Protein AF-A0A258SV28-F1 (afdb_monomer_lite)

Radius of gyration: 24.04 Å; chains: 1; bounding box: 38×60×60 Å

Secondary structure (DSSP, 8-state):
----------------------HHHHHTT--HHHHHHH-S-----SSSS-GGG--TT--HHHHHHHHHHTTSSS--PPP-------EESS--TT--SS-EE-S-HHHHHHHHHHHHHHS-SS---HHHHHHHHHTT------------HHHHHHTT-----

Sequence (161 aa):
MISNSSEKTTIERIKHERSDVNINSAVSLLTPATLEKYDVSGPRYTSYPTADRFVEAFTDETYKQTLAQRHVGGMALPLSIYVHIPFCESLCFYCACNKIITKHHERSAEYLRYLSKEIDPRTVDENRLKHIAKLGFNRLSFGVQDFDPEVQKAVHRVQPA

Structure (mmCIF, N/CA/C/O backbone):
data_AF-A0A258SV28-F1
#
_entry.id   AF-A0A258SV28-F1
#
loop_
_atom_site.group_PDB
_atom_site.id
_atom_site.type_symbol
_atom_site.label_atom_id
_atom_site.label_alt_id
_atom_site.label_comp_id
_atom_site.label_asym_id
_atom_site.label_entity_id
_atom_site.label_seq_id
_atom_site.pdbx_PDB_ins_code
_atom_site.Cartn_x
_atom_site.Cartn_y
_atom_site.Cartn_z
_atom_site.occupancy
_atom_site.B_iso_or_equiv
_atom_site.auth_seq_id
_atom_site.auth_comp_id
_atom_site.auth_asym_id
_atom_site.auth_atom_id
_atom_site.pdbx_PDB_model_num
ATOM 1 N N . MET A 1 1 ? 9.284 39.521 36.912 1.00 30.06 1 MET A N 1
ATOM 2 C CA . MET A 1 1 ? 9.987 38.983 35.734 1.00 30.06 1 MET A CA 1
ATOM 3 C C . MET A 1 1 ? 8.949 38.293 34.853 1.00 30.06 1 MET A C 1
ATOM 5 O O . MET A 1 1 ? 8.370 3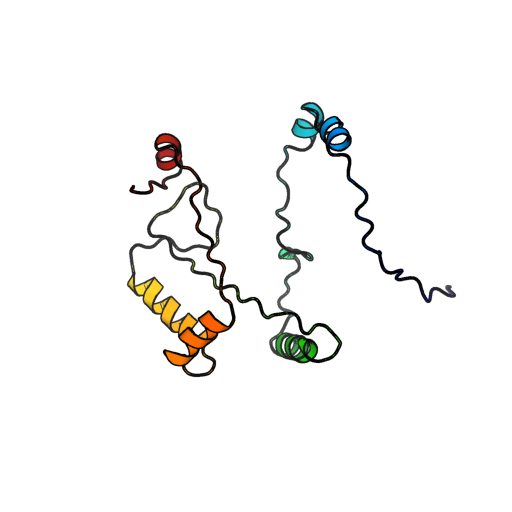7.329 35.326 1.00 30.06 1 MET A O 1
ATOM 9 N N . ILE A 1 2 ? 8.722 38.852 33.648 1.00 27.53 2 ILE A N 1
ATOM 10 C CA . ILE A 1 2 ? 8.141 38.245 32.418 1.00 27.53 2 ILE A CA 1
ATOM 11 C C . ILE A 1 2 ? 6.629 37.865 32.508 1.00 27.53 2 ILE A C 1
ATOM 13 O O . ILE A 1 2 ? 6.296 36.869 33.134 1.00 27.53 2 ILE A O 1
ATOM 17 N N . SER A 1 3 ? 5.668 38.756 32.158 1.00 26.94 3 SER A N 1
ATOM 18 C CA . SER A 1 3 ? 4.904 38.905 30.866 1.00 26.94 3 SER A CA 1
ATOM 19 C C . SER A 1 3 ? 4.202 37.614 30.388 1.00 26.94 3 SER A C 1
ATOM 21 O O . SER A 1 3 ? 4.875 36.596 30.340 1.00 26.94 3 SER A O 1
ATOM 23 N N . ASN A 1 4 ? 2.934 37.479 29.967 1.00 27.94 4 ASN A N 1
ATOM 24 C CA . ASN A 1 4 ? 1.808 38.296 29.461 1.00 27.94 4 ASN A CA 1
ATOM 25 C C . ASN A 1 4 ? 0.511 37.502 29.805 1.00 27.94 4 ASN A C 1
ATOM 27 O O . ASN A 1 4 ? 0.545 36.277 29.806 1.00 27.94 4 ASN A O 1
ATOM 31 N N . SER A 1 5 ? -0.613 38.063 30.263 1.00 30.78 5 SER A N 1
ATOM 32 C CA . SER A 1 5 ? -1.614 38.868 29.538 1.00 30.78 5 SER A CA 1
ATOM 33 C C . SER A 1 5 ? -2.202 38.205 28.277 1.00 30.78 5 SER A C 1
ATOM 35 O O . SER A 1 5 ? -1.623 38.312 27.208 1.00 30.78 5 SER A O 1
ATOM 37 N N . SER A 1 6 ? -3.409 37.640 28.429 1.00 33.78 6 SER A N 1
ATOM 38 C CA . SER A 1 6 ? -4.511 37.660 27.448 1.00 33.78 6 SER A CA 1
ATOM 39 C C . SER A 1 6 ? -4.247 37.142 26.023 1.00 33.78 6 SER A C 1
ATOM 41 O O . SER A 1 6 ? -3.886 37.921 25.153 1.00 33.78 6 SER A O 1
ATOM 43 N N . GLU A 1 7 ? -4.646 35.898 25.738 1.00 31.36 7 GLU A N 1
ATOM 44 C CA . GLU A 1 7 ? -5.180 35.540 24.410 1.00 31.36 7 GLU A CA 1
ATOM 45 C C . GLU A 1 7 ? -6.070 34.288 24.500 1.00 31.36 7 GLU A C 1
ATOM 47 O O . GLU A 1 7 ? -5.725 33.167 24.132 1.00 31.36 7 GLU A O 1
ATOM 52 N N . LYS A 1 8 ? -7.259 34.480 25.082 1.00 33.06 8 LYS A N 1
ATOM 53 C CA . LYS A 1 8 ? -8.399 33.589 24.863 1.00 33.06 8 LYS A CA 1
ATOM 54 C C . LYS A 1 8 ? -9.076 34.009 23.558 1.00 33.06 8 LYS A C 1
ATOM 56 O O . LYS A 1 8 ? -9.399 35.182 23.400 1.00 33.06 8 LYS A O 1
ATOM 61 N N . THR A 1 9 ? -9.474 33.007 22.774 1.00 31.77 9 THR A N 1
ATOM 62 C CA . THR A 1 9 ? -10.511 33.055 21.722 1.00 31.77 9 THR A CA 1
ATOM 63 C C . THR A 1 9 ? -10.087 33.699 20.402 1.00 31.77 9 THR A C 1
ATOM 65 O O . THR A 1 9 ? -10.006 34.913 20.318 1.00 31.77 9 THR A O 1
ATOM 68 N N . THR A 1 10 ? -9.882 32.874 19.366 1.00 28.06 10 THR A N 1
ATOM 69 C CA . THR A 1 10 ? -10.494 32.980 18.018 1.00 28.06 10 THR A CA 1
ATOM 70 C C . THR A 1 10 ? -9.986 31.798 17.177 1.00 28.06 10 THR A C 1
ATOM 72 O O . THR A 1 10 ? -9.076 31.924 16.369 1.00 28.06 10 THR A O 1
ATOM 75 N N . ILE A 1 11 ? -10.556 30.603 17.383 1.00 31.77 11 ILE A N 1
ATOM 76 C CA . ILE A 1 11 ? -10.607 29.602 16.306 1.00 31.77 11 ILE A CA 1
ATOM 77 C C . ILE A 1 11 ? -11.925 29.876 15.588 1.00 31.77 11 ILE A C 1
ATOM 79 O O . ILE A 1 11 ? -12.955 29.250 15.842 1.00 31.77 11 ILE A O 1
ATOM 83 N N . GLU A 1 12 ? -11.912 30.908 14.748 1.00 29.06 12 GLU A N 1
ATOM 84 C CA . GLU A 1 12 ? -12.979 31.138 13.789 1.00 29.06 12 GLU A CA 1
ATOM 85 C C . GLU A 1 12 ? -12.914 30.037 12.733 1.00 29.06 12 GLU A C 1
ATOM 87 O O . GLU A 1 12 ? -12.094 30.021 11.823 1.00 29.06 12 GLU A O 1
ATOM 92 N N . ARG A 1 13 ? -13.780 29.047 12.943 1.00 31.91 13 ARG A N 1
ATOM 93 C CA . ARG A 1 13 ? -14.598 28.364 11.943 1.00 31.91 13 ARG A CA 1
ATOM 94 C C . ARG A 1 13 ? -14.392 28.919 10.522 1.00 31.91 13 ARG A C 1
ATOM 96 O O . ARG A 1 13 ? -15.163 29.770 10.083 1.00 31.91 13 ARG A O 1
ATOM 103 N N . ILE A 1 14 ? -13.405 28.377 9.802 1.00 35.84 14 ILE A N 1
ATOM 104 C CA . ILE A 1 14 ? -13.266 28.527 8.348 1.00 35.84 14 ILE A CA 1
ATOM 105 C C . ILE A 1 14 ? -14.539 27.938 7.742 1.00 35.84 14 ILE A C 1
ATOM 107 O O . ILE A 1 14 ? -14.687 26.728 7.559 1.00 35.84 14 ILE A O 1
ATOM 111 N N . LYS A 1 15 ? -15.528 28.807 7.528 1.00 31.72 15 LYS A N 1
ATOM 112 C CA . LYS A 1 15 ? -16.658 28.515 6.665 1.00 31.72 15 LYS A CA 1
ATOM 113 C C . LYS A 1 15 ? -16.066 28.254 5.292 1.00 31.72 15 LYS A C 1
ATOM 115 O O . LYS A 1 15 ? -15.204 28.982 4.814 1.00 31.72 15 LYS A O 1
ATOM 120 N N . HIS A 1 16 ? -16.520 27.160 4.714 1.00 36.66 16 HIS A N 1
ATOM 121 C CA . HIS A 1 16 ? -16.163 26.675 3.401 1.00 36.66 16 HIS A CA 1
ATOM 122 C C . HIS A 1 16 ? -16.682 27.663 2.339 1.00 36.66 16 HIS A C 1
ATOM 124 O O . HIS A 1 16 ? -17.667 27.395 1.662 1.00 36.66 16 HIS A O 1
ATOM 130 N N . GLU A 1 17 ? -16.043 28.822 2.200 1.00 33.09 17 GLU A N 1
ATOM 131 C CA . GLU A 1 17 ? -16.101 29.596 0.968 1.00 33.09 17 GLU A CA 1
ATOM 132 C C . GLU A 1 17 ? -15.223 28.848 -0.029 1.00 33.09 17 GLU A C 1
ATOM 134 O O . GLU A 1 17 ? -13.995 28.913 -0.004 1.00 33.09 17 GLU A O 1
ATOM 139 N N . ARG A 1 18 ? -15.869 28.043 -0.878 1.00 42.31 18 ARG A N 1
ATOM 140 C CA . ARG A 1 18 ? -15.302 27.668 -2.171 1.00 42.31 18 ARG A CA 1
ATOM 141 C C . ARG A 1 18 ? -15.185 28.961 -2.975 1.00 42.31 18 ARG A C 1
ATOM 143 O O . ARG A 1 18 ? -16.078 29.288 -3.744 1.00 42.31 18 ARG A O 1
ATOM 150 N N . SER A 1 19 ? -14.128 29.726 -2.727 1.00 42.03 19 SER A N 1
ATOM 151 C CA . SER A 1 19 ? -13.679 30.738 -3.663 1.00 42.03 19 SER A CA 1
ATOM 152 C C . SER A 1 19 ? -13.260 29.993 -4.922 1.00 42.03 19 SER A C 1
ATOM 154 O O . SER A 1 19 ? -12.419 29.091 -4.881 1.00 42.03 19 SER A O 1
ATOM 156 N N . ASP A 1 20 ? -13.937 30.306 -6.021 1.00 46.66 20 ASP A N 1
ATOM 157 C CA . ASP A 1 20 ? -13.630 29.800 -7.347 1.00 46.66 20 ASP A CA 1
ATOM 158 C C . ASP A 1 20 ? -12.166 30.119 -7.659 1.00 46.66 20 ASP A C 1
ATOM 160 O O . ASP A 1 20 ? -11.811 31.230 -8.058 1.00 46.66 20 ASP A O 1
ATOM 164 N N . VAL A 1 21 ? -11.281 29.147 -7.424 1.00 53.12 21 VAL A N 1
ATOM 165 C CA . VAL A 1 21 ? -9.899 29.223 -7.882 1.00 53.12 21 VAL A CA 1
ATOM 166 C C . VAL A 1 21 ? -9.987 29.276 -9.398 1.00 53.12 21 VAL A C 1
ATOM 168 O O . VAL A 1 21 ? -10.266 28.274 -10.052 1.00 53.12 21 VAL A O 1
ATOM 171 N N . ASN A 1 22 ? -9.796 30.468 -9.958 1.00 53.47 22 ASN A N 1
ATOM 172 C CA . ASN A 1 22 ? -9.705 30.663 -11.392 1.00 53.47 22 ASN A CA 1
ATOM 173 C C . ASN A 1 22 ? -8.483 29.881 -11.887 1.00 53.47 22 ASN A C 1
ATOM 175 O O . ASN A 1 22 ? -7.348 30.351 -11.787 1.00 53.47 22 ASN A O 1
ATOM 179 N N . ILE A 1 23 ? -8.723 28.668 -12.388 1.00 58.59 23 ILE A N 1
ATOM 180 C CA . ILE A 1 23 ? -7.701 27.727 -12.865 1.00 58.59 23 ILE A CA 1
ATOM 181 C C . ILE A 1 23 ? -6.759 28.418 -13.864 1.00 58.59 23 ILE A C 1
ATOM 183 O O . ILE A 1 23 ? -5.555 28.176 -13.840 1.00 58.59 23 ILE A O 1
ATOM 187 N N . ASN A 1 24 ? -7.264 29.369 -14.655 1.00 58.09 24 ASN A N 1
ATOM 188 C CA . ASN A 1 24 ? -6.471 30.107 -15.640 1.00 58.09 24 ASN A CA 1
ATOM 189 C C . ASN A 1 24 ? -5.398 31.018 -15.009 1.00 58.09 24 ASN A C 1
ATOM 191 O O . ASN A 1 24 ? -4.350 31.233 -15.610 1.00 58.09 24 ASN A O 1
ATOM 195 N N . SER A 1 25 ? -5.621 31.519 -13.788 1.00 60.34 25 SER A N 1
ATOM 196 C CA . SER A 1 25 ? -4.637 32.318 -13.038 1.00 60.34 25 SER A CA 1
ATOM 197 C C . SER A 1 25 ? -3.513 31.446 -12.459 1.00 60.34 25 SER A C 1
ATOM 199 O O . SER A 1 25 ? -2.340 31.805 -12.530 1.00 60.34 25 SER A O 1
ATOM 201 N N . ALA A 1 26 ? -3.846 30.249 -11.962 1.00 58.72 26 ALA A N 1
ATOM 202 C CA . ALA A 1 26 ? -2.859 29.298 -11.440 1.00 58.72 26 ALA A CA 1
ATOM 203 C C . ALA A 1 26 ? -1.966 28.708 -12.548 1.00 58.72 26 ALA A C 1
ATOM 205 O O . ALA A 1 26 ? -0.766 28.526 -12.346 1.00 58.72 26 ALA A O 1
ATOM 206 N N . VAL A 1 27 ? -2.526 28.469 -13.739 1.00 60.16 27 VAL A N 1
ATOM 207 C CA . VAL A 1 27 ? -1.771 27.997 -14.914 1.00 60.16 27 VAL A CA 1
ATOM 208 C C . VAL A 1 27 ? -0.738 29.034 -15.374 1.00 60.16 27 VAL A C 1
ATOM 210 O O . VAL A 1 27 ? 0.351 28.659 -15.798 1.00 60.16 27 VAL A O 1
ATOM 213 N N . SER A 1 28 ? -1.010 30.332 -15.200 1.00 67.94 28 SER A N 1
ATOM 214 C CA . SER A 1 28 ? -0.070 31.413 -15.538 1.00 67.94 28 SER A CA 1
ATOM 215 C C . SER A 1 28 ? 1.227 31.404 -14.710 1.00 67.94 28 SER A C 1
ATOM 217 O O . SER A 1 28 ? 2.206 32.021 -15.127 1.00 67.94 28 SER A O 1
ATOM 219 N N . LEU A 1 29 ? 1.256 30.741 -13.547 1.00 70.75 29 LEU A N 1
ATOM 220 C CA . LEU A 1 29 ? 2.439 30.641 -12.678 1.00 70.75 29 LEU A CA 1
ATOM 221 C C . LEU A 1 29 ? 3.305 29.403 -12.980 1.00 70.75 29 LEU A C 1
ATOM 223 O O . LEU A 1 29 ? 4.469 29.339 -12.568 1.00 70.75 29 LEU A O 1
ATOM 227 N N . LEU A 1 30 ? 2.761 28.432 -13.720 1.00 82.50 30 LEU A N 1
ATOM 228 C CA . LEU A 1 30 ? 3.439 27.202 -14.132 1.00 82.50 30 LEU A CA 1
ATOM 229 C C . LEU A 1 30 ? 4.249 27.446 -15.411 1.00 82.50 30 LEU A C 1
ATOM 231 O O . LEU A 1 30 ? 3.924 26.959 -16.491 1.00 82.50 30 LEU A O 1
ATOM 235 N N . THR A 1 31 ? 5.311 28.239 -15.292 1.00 87.38 31 THR A N 1
ATOM 236 C CA . THR A 1 31 ? 6.265 28.448 -16.390 1.00 87.38 31 THR A CA 1
ATOM 237 C C . THR A 1 31 ? 7.308 27.325 -16.424 1.00 87.38 31 THR A C 1
ATOM 239 O O . THR A 1 31 ? 7.582 26.733 -15.376 1.00 87.38 31 THR A O 1
ATOM 242 N N . PRO A 1 32 ? 7.957 27.052 -17.574 1.00 89.62 32 PRO A N 1
ATOM 243 C CA . PRO A 1 32 ? 9.085 26.119 -17.633 1.00 89.62 32 PRO A CA 1
ATOM 244 C C . PRO A 1 32 ? 10.182 26.453 -16.615 1.00 89.62 32 PRO A C 1
ATOM 246 O O . PRO A 1 32 ? 10.683 25.559 -15.947 1.00 89.62 32 PRO A O 1
ATOM 249 N N . ALA A 1 33 ? 10.467 27.743 -16.412 1.00 89.50 33 ALA A N 1
ATOM 250 C CA . ALA A 1 33 ? 11.430 28.204 -15.414 1.00 89.50 33 ALA A CA 1
ATOM 251 C C . ALA A 1 33 ? 10.981 27.900 -13.973 1.00 89.50 33 ALA A C 1
ATOM 253 O O . ALA A 1 33 ? 11.802 27.574 -13.119 1.00 89.50 33 ALA A O 1
ATOM 254 N N . THR A 1 34 ? 9.677 27.983 -13.684 1.00 89.38 34 THR A N 1
ATOM 255 C CA . THR A 1 34 ? 9.122 27.565 -12.388 1.00 89.38 34 THR A CA 1
ATOM 256 C C . THR A 1 34 ? 9.281 26.057 -12.196 1.00 89.38 34 THR A C 1
ATOM 258 O O . THR A 1 34 ? 9.687 25.629 -11.121 1.00 89.38 34 THR A O 1
ATOM 261 N N . LEU A 1 35 ? 8.975 25.256 -13.222 1.00 89.94 35 LEU A N 1
ATOM 262 C CA . LEU A 1 35 ? 9.116 23.801 -13.159 1.00 89.94 35 LEU A CA 1
ATOM 263 C C . LEU A 1 35 ? 10.578 23.406 -12.947 1.00 89.94 35 LEU A C 1
ATOM 265 O O . LEU A 1 35 ? 10.856 22.678 -12.008 1.00 89.94 35 LEU A O 1
ATOM 269 N N . GLU A 1 36 ? 11.506 23.967 -13.720 1.00 92.19 36 GLU A N 1
ATOM 270 C CA . GLU A 1 36 ? 12.946 23.719 -13.578 1.00 92.19 36 GLU A CA 1
ATOM 271 C C . GLU A 1 36 ? 13.466 24.115 -12.188 1.00 92.19 36 GLU A C 1
ATOM 273 O O . GLU A 1 36 ? 14.221 23.375 -11.563 1.00 92.19 36 GLU A O 1
ATOM 278 N N . LYS A 1 37 ? 13.000 25.246 -11.644 1.00 90.12 37 LYS A N 1
ATOM 279 C CA . LYS A 1 37 ? 13.369 25.696 -10.294 1.00 90.12 37 LYS A CA 1
ATOM 280 C C . LYS A 1 37 ? 12.952 24.711 -9.194 1.00 90.12 37 LYS A C 1
ATOM 282 O O . LYS A 1 37 ? 13.624 24.644 -8.164 1.00 90.12 37 LYS A O 1
ATOM 287 N N . TYR A 1 38 ? 11.831 24.010 -9.368 1.00 89.12 38 TYR A N 1
ATOM 288 C CA . TYR A 1 38 ? 11.258 23.112 -8.359 1.00 89.12 38 TYR A CA 1
ATOM 289 C C . TYR A 1 38 ? 11.333 21.627 -8.739 1.00 89.12 38 TYR A C 1
ATOM 291 O O . TYR A 1 38 ? 10.831 20.798 -7.978 1.00 89.12 38 TYR A O 1
ATOM 299 N N . ASP A 1 39 ? 11.991 21.278 -9.849 1.00 90.25 39 ASP A N 1
ATOM 300 C CA . ASP A 1 39 ? 12.289 19.900 -10.258 1.00 90.25 39 ASP A CA 1
ATOM 301 C C . ASP A 1 39 ? 13.453 19.336 -9.430 1.00 90.25 39 ASP A C 1
ATOM 303 O O . ASP A 1 39 ? 14.548 19.031 -9.899 1.00 90.25 39 ASP A O 1
ATOM 307 N N . VAL A 1 40 ? 13.221 19.282 -8.123 1.00 88.56 40 VAL A N 1
ATOM 308 C CA . VAL A 1 40 ? 14.150 18.781 -7.119 1.00 88.56 40 VAL A CA 1
ATOM 309 C C . VAL A 1 40 ? 13.473 17.673 -6.327 1.00 88.56 40 VAL A C 1
ATOM 311 O O . VAL A 1 40 ? 12.252 17.647 -6.163 1.00 88.56 40 VAL A O 1
ATOM 314 N N . SER A 1 41 ? 14.270 16.744 -5.800 1.00 85.62 41 SER A N 1
ATOM 315 C CA . SER A 1 41 ? 13.750 15.654 -4.975 1.00 85.62 41 SER A CA 1
ATOM 316 C C . SER A 1 41 ? 13.040 16.212 -3.737 1.00 85.62 41 SER A C 1
ATOM 318 O O . SER A 1 41 ? 13.668 16.794 -2.852 1.00 85.62 41 SER A O 1
ATOM 320 N N . GLY A 1 42 ? 11.717 16.053 -3.694 1.00 81.12 42 GLY A N 1
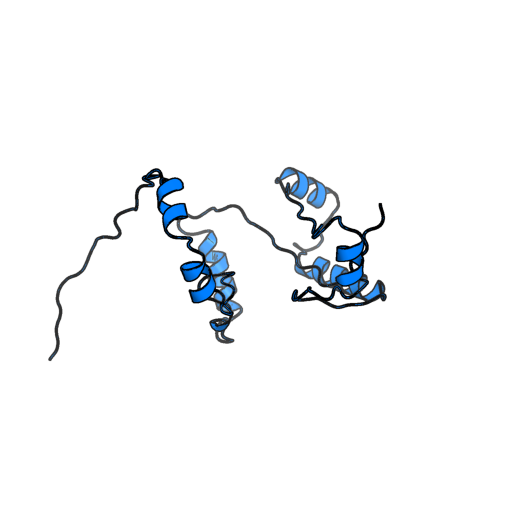ATOM 321 C CA . GLY A 1 42 ? 10.867 16.507 -2.599 1.00 81.12 42 GLY A CA 1
ATOM 322 C C . GLY A 1 42 ? 10.443 15.361 -1.671 1.00 81.12 42 GLY A C 1
ATOM 323 O O . GLY A 1 42 ? 10.287 14.219 -2.117 1.00 81.12 42 GLY A O 1
ATOM 324 N N . PRO A 1 43 ? 10.212 15.636 -0.376 1.00 75.25 43 PRO A N 1
ATOM 325 C CA . PRO A 1 43 ? 9.653 14.648 0.539 1.00 75.25 43 PRO A CA 1
ATOM 326 C C . PRO A 1 43 ? 8.222 14.264 0.135 1.00 75.25 43 PRO A C 1
ATOM 328 O O . PRO A 1 43 ? 7.402 15.102 -0.245 1.00 75.25 43 PRO A O 1
ATOM 331 N N . ARG A 1 44 ? 7.897 12.972 0.249 1.00 76.12 44 ARG A N 1
ATOM 332 C CA . ARG A 1 44 ? 6.537 12.465 0.024 1.00 76.12 44 ARG A CA 1
ATOM 333 C C . ARG A 1 44 ? 5.710 12.640 1.296 1.00 76.12 44 ARG A C 1
ATOM 335 O O . ARG A 1 44 ? 5.819 11.841 2.222 1.00 76.12 44 ARG A O 1
ATOM 342 N N . TYR A 1 45 ? 4.863 13.663 1.326 1.00 81.50 45 TYR A N 1
ATOM 343 C CA . TYR A 1 45 ? 3.917 13.886 2.421 1.00 81.50 45 TYR A CA 1
ATOM 344 C C . TYR A 1 45 ? 2.692 12.975 2.278 1.00 81.50 45 TYR A C 1
ATOM 346 O O . TYR A 1 45 ? 1.727 13.309 1.596 1.00 81.50 45 TYR A O 1
ATOM 354 N N . THR A 1 46 ? 2.741 11.802 2.910 1.00 82.19 46 THR A N 1
ATOM 355 C CA . THR A 1 46 ? 1.621 10.841 2.974 1.00 82.19 46 THR A CA 1
ATOM 356 C C . THR A 1 46 ? 0.762 11.010 4.230 1.00 82.19 46 THR A C 1
ATOM 358 O O . THR A 1 46 ? -0.388 10.577 4.252 1.00 82.19 46 THR A O 1
ATOM 361 N N . SER A 1 47 ? 1.298 11.674 5.255 1.00 84.69 47 SER A N 1
ATOM 362 C CA . SER A 1 47 ? 0.607 12.076 6.480 1.00 84.69 47 SER A CA 1
ATOM 363 C C . SER A 1 47 ? 1.226 13.355 7.047 1.00 84.69 47 SER A C 1
ATOM 365 O O . SER A 1 47 ? 2.361 13.709 6.715 1.00 84.69 47 SER A O 1
ATOM 367 N N . TYR A 1 48 ? 0.489 14.027 7.932 1.00 82.12 48 TYR A N 1
ATOM 368 C CA . TYR A 1 48 ? 1.031 15.084 8.779 1.00 82.12 48 TYR A CA 1
ATOM 369 C C . TYR A 1 48 ? 0.606 14.847 10.238 1.00 82.12 48 TYR A C 1
ATOM 371 O O . TYR A 1 48 ? -0.597 14.764 10.495 1.00 82.12 48 TYR A O 1
ATOM 379 N N . PRO A 1 49 ? 1.547 14.753 11.193 1.00 88.12 49 PRO A N 1
ATOM 380 C CA . PRO A 1 49 ? 3.000 14.739 11.001 1.00 88.12 49 PRO A CA 1
ATOM 381 C C . PRO A 1 49 ? 3.497 13.555 10.150 1.00 88.12 49 PRO A C 1
ATOM 383 O O . PRO A 1 49 ? 2.802 12.552 9.967 1.00 88.12 49 PRO A O 1
ATOM 386 N N . THR A 1 50 ? 4.687 13.708 9.576 1.00 86.44 50 THR A N 1
ATOM 387 C CA . THR A 1 50 ? 5.332 12.705 8.719 1.00 86.44 50 THR A CA 1
ATOM 388 C C . THR A 1 50 ? 5.916 11.547 9.535 1.00 86.44 50 THR A C 1
ATOM 390 O O . THR A 1 50 ? 6.121 11.662 10.743 1.00 86.44 50 THR A O 1
ATOM 393 N N . ALA A 1 51 ? 6.178 10.411 8.881 1.00 85.56 51 ALA A N 1
ATOM 394 C CA . ALA A 1 51 ? 6.614 9.176 9.543 1.00 85.56 51 ALA A CA 1
ATOM 395 C C . ALA A 1 51 ? 7.963 9.285 10.286 1.00 85.56 51 ALA A C 1
ATOM 397 O O . ALA A 1 51 ? 8.193 8.537 11.228 1.00 85.56 51 ALA A O 1
ATOM 398 N N . ASP A 1 52 ? 8.829 10.243 9.935 1.00 84.38 52 ASP A N 1
ATOM 399 C CA . ASP A 1 52 ? 10.055 10.569 10.692 1.00 84.38 52 ASP A CA 1
ATOM 400 C C . ASP A 1 52 ? 9.771 11.074 12.116 1.00 84.38 52 ASP A C 1
ATOM 402 O O . ASP A 1 52 ? 10.683 11.184 12.930 1.00 84.38 52 ASP A O 1
ATOM 406 N N . ARG A 1 53 ? 8.509 11.385 12.430 1.00 88.12 53 ARG A N 1
ATOM 407 C CA . ARG A 1 53 ? 8.054 11.757 13.773 1.00 88.12 53 ARG A CA 1
ATOM 408 C C . ARG A 1 53 ? 7.547 10.571 14.587 1.00 88.12 53 ARG A C 1
ATOM 410 O O . ARG A 1 53 ? 7.123 10.776 15.722 1.00 88.12 53 ARG A O 1
ATOM 417 N N . PHE A 1 54 ? 7.561 9.353 14.043 1.00 88.50 54 PHE A N 1
ATOM 418 C CA . PHE A 1 54 ? 7.181 8.165 14.801 1.00 88.50 54 PHE A CA 1
ATOM 419 C C . PHE A 1 54 ? 8.296 7.822 15.786 1.00 88.50 54 PHE A C 1
ATOM 421 O O . PHE A 1 54 ? 9.460 7.696 15.413 1.00 88.50 54 PHE A O 1
ATOM 428 N N . VAL A 1 55 ? 7.925 7.698 17.056 1.00 89.88 55 VAL A N 1
ATOM 429 C CA . VAL A 1 55 ? 8.845 7.425 18.159 1.00 89.88 55 VAL A CA 1
ATOM 430 C C . VAL A 1 55 ? 8.352 6.221 18.948 1.00 89.88 55 VAL A C 1
ATOM 432 O O . VAL A 1 55 ? 7.147 6.019 19.096 1.00 89.88 55 VAL A O 1
ATOM 435 N N . GLU A 1 56 ? 9.281 5.456 19.515 1.00 88.25 56 GLU A N 1
ATOM 436 C CA . GLU A 1 56 ? 8.974 4.274 20.337 1.00 88.25 56 GLU A CA 1
ATOM 437 C C . GLU A 1 56 ? 8.244 4.616 21.649 1.00 88.25 56 GLU A C 1
ATOM 439 O O . GLU A 1 56 ? 7.716 3.735 22.318 1.00 88.25 56 GLU A O 1
ATOM 444 N N . ALA A 1 57 ? 8.160 5.903 22.005 1.00 88.81 57 ALA A N 1
ATOM 445 C CA . ALA A 1 57 ? 7.396 6.379 23.157 1.00 88.81 57 ALA A CA 1
ATOM 446 C C . ALA A 1 57 ? 5.870 6.210 22.998 1.00 88.81 57 ALA A C 1
ATOM 448 O O . ALA A 1 57 ? 5.134 6.389 23.967 1.00 88.81 57 ALA A O 1
ATOM 449 N N . PHE A 1 58 ? 5.377 5.887 21.797 1.00 90.44 58 PHE A N 1
ATOM 450 C CA . PHE A 1 58 ? 3.972 5.553 21.588 1.00 90.44 58 PHE A CA 1
ATOM 451 C C . PHE A 1 58 ? 3.706 4.092 21.978 1.00 90.44 58 PHE A C 1
ATOM 453 O O . PHE A 1 58 ? 4.096 3.168 21.265 1.00 90.44 58 PHE A O 1
ATOM 460 N N . THR A 1 59 ? 3.039 3.888 23.115 1.00 91.44 59 THR A N 1
ATOM 461 C CA . THR A 1 59 ? 2.840 2.559 23.719 1.00 91.44 59 THR A CA 1
ATOM 462 C C . THR A 1 59 ? 1.452 1.969 23.456 1.00 91.44 59 THR A C 1
ATOM 464 O O . THR A 1 59 ? 0.529 2.658 23.011 1.00 91.44 59 THR A O 1
ATOM 467 N N . ASP A 1 60 ? 1.278 0.689 23.798 1.00 88.69 60 ASP A N 1
ATOM 468 C CA . ASP A 1 60 ? -0.014 -0.008 23.763 1.00 88.69 60 ASP A CA 1
ATOM 469 C C . ASP A 1 60 ? -1.082 0.674 24.643 1.00 88.69 60 ASP A C 1
ATOM 471 O O . ASP A 1 60 ? -2.244 0.797 24.250 1.00 88.69 60 ASP A O 1
ATOM 475 N N . GLU A 1 61 ? -0.704 1.202 25.808 1.00 89.69 61 GLU A N 1
ATOM 476 C CA . GLU A 1 61 ? -1.617 1.944 26.683 1.00 89.69 61 GLU A CA 1
ATOM 477 C C . GLU A 1 61 ? -2.113 3.224 26.009 1.00 89.69 61 GLU A C 1
ATOM 479 O O . GLU A 1 61 ? -3.308 3.528 26.058 1.00 89.69 61 GLU A O 1
ATOM 484 N N . THR A 1 62 ? -1.210 3.943 25.338 1.00 88.25 62 THR A N 1
ATOM 485 C CA . THR A 1 62 ? -1.546 5.168 24.603 1.00 88.25 62 THR A CA 1
ATOM 486 C C . THR A 1 62 ? -2.481 4.837 23.441 1.00 88.25 62 THR A C 1
ATOM 488 O O . THR A 1 62 ? -3.513 5.487 23.275 1.00 88.25 62 THR A O 1
ATOM 491 N N . TYR A 1 63 ? -2.188 3.765 22.697 1.00 85.06 63 TYR A N 1
ATOM 492 C CA . TYR A 1 63 ? -3.047 3.254 21.630 1.00 85.06 63 TYR A CA 1
ATOM 493 C C . TYR A 1 63 ? -4.476 2.961 22.120 1.00 85.06 63 TYR A C 1
ATOM 495 O O . TYR A 1 63 ? -5.448 3.464 21.545 1.00 85.06 63 TYR A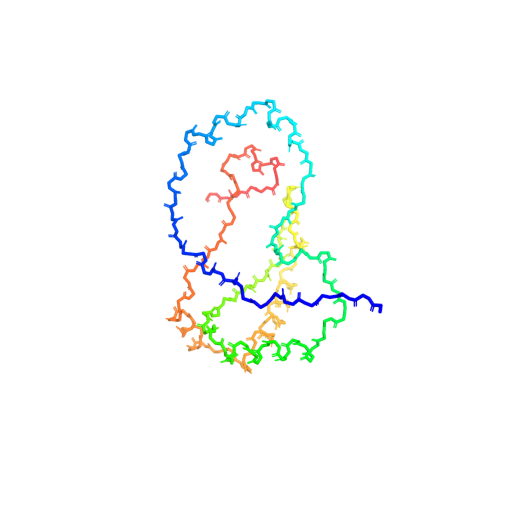 O 1
ATOM 503 N N . LYS A 1 64 ? -4.620 2.208 23.221 1.00 84.88 64 LYS A N 1
ATOM 504 C CA . LYS A 1 64 ? -5.924 1.871 23.823 1.00 84.88 64 LYS A CA 1
ATOM 505 C C . LYS A 1 64 ? -6.696 3.113 24.267 1.00 84.88 64 LYS A C 1
ATOM 507 O O . LYS A 1 64 ? -7.902 3.201 24.027 1.00 84.88 64 LYS A O 1
ATOM 512 N N . GLN A 1 65 ? -6.018 4.083 24.881 1.00 86.38 65 GLN A N 1
ATOM 513 C CA . GLN A 1 65 ? -6.631 5.341 25.314 1.00 86.38 65 GLN A CA 1
ATOM 514 C C . GLN A 1 65 ? -7.122 6.176 24.125 1.00 86.38 65 GLN A C 1
ATOM 516 O O . GLN A 1 65 ? -8.271 6.621 24.129 1.00 86.38 65 GLN A O 1
ATOM 521 N N . THR A 1 66 ? -6.305 6.339 23.079 1.00 84.31 66 THR A N 1
ATOM 522 C CA . THR A 1 66 ? -6.699 7.057 21.855 1.00 84.31 66 THR A CA 1
ATOM 523 C C . THR A 1 66 ? -7.882 6.378 21.159 1.00 84.31 66 THR A C 1
ATOM 525 O O . THR A 1 66 ? -8.807 7.052 20.699 1.00 84.31 66 THR A O 1
ATOM 528 N N . LEU A 1 67 ? -7.908 5.041 21.118 1.00 80.12 67 LEU A N 1
ATOM 529 C CA . LEU A 1 67 ? -9.023 4.288 20.544 1.00 80.12 67 LEU A CA 1
ATOM 530 C C . LEU A 1 67 ? -10.321 4.468 21.349 1.00 80.12 67 LEU A C 1
ATOM 532 O O . LEU A 1 67 ? -11.382 4.672 20.757 1.00 80.12 67 LEU A O 1
ATOM 536 N N . ALA A 1 68 ? -10.249 4.442 22.683 1.00 80.69 68 ALA A N 1
ATOM 537 C CA . ALA A 1 68 ? -11.404 4.682 23.552 1.00 80.69 68 ALA A CA 1
ATOM 538 C C . ALA A 1 68 ? -11.967 6.104 23.379 1.00 80.69 68 ALA A C 1
ATOM 540 O O . ALA A 1 68 ? -13.184 6.297 23.324 1.00 80.69 68 ALA A O 1
ATOM 541 N N . GLN A 1 69 ? -11.087 7.093 23.205 1.00 77.06 69 GLN A N 1
ATOM 542 C CA . GLN A 1 69 ? -11.462 8.489 22.975 1.00 77.06 69 GLN A CA 1
ATOM 543 C C . GLN A 1 69 ? -12.164 8.720 21.629 1.00 77.06 69 GLN A C 1
ATOM 545 O O . GLN A 1 69 ? -12.932 9.671 21.519 1.00 77.06 69 GLN A O 1
ATOM 550 N N . ARG A 1 70 ? -12.022 7.830 20.630 1.00 71.31 70 ARG A N 1
ATOM 551 C CA . ARG A 1 70 ? -12.812 7.934 19.382 1.00 71.31 70 ARG A CA 1
ATOM 552 C C . ARG A 1 70 ? -14.325 7.909 19.618 1.00 71.31 70 ARG A C 1
ATOM 554 O O . ARG A 1 70 ? -15.060 8.461 18.805 1.00 71.31 70 ARG A O 1
ATOM 561 N N . HIS A 1 71 ? -14.794 7.275 20.695 1.00 64.75 71 HIS A N 1
ATOM 562 C CA . HIS A 1 71 ? -16.222 7.202 21.021 1.00 64.75 71 HIS A CA 1
ATOM 563 C C . HIS A 1 71 ? -16.722 8.409 21.831 1.00 64.75 71 HIS A C 1
ATOM 565 O O . HIS A 1 71 ? -17.921 8.684 21.837 1.00 64.75 71 HIS A O 1
ATOM 571 N N . VAL A 1 72 ? -15.829 9.144 22.502 1.00 57.56 72 VAL A N 1
ATOM 572 C CA . VAL A 1 72 ? -16.182 10.200 23.458 1.00 57.56 72 VAL A CA 1
ATOM 573 C C . VAL A 1 72 ? -15.769 11.556 22.882 1.00 57.56 72 VAL A C 1
ATOM 575 O O . VAL A 1 72 ? -14.606 11.929 22.953 1.00 57.56 72 VAL A O 1
ATOM 578 N N . GLY A 1 73 ? -16.724 12.311 22.322 1.00 54.06 73 GLY A N 1
ATOM 579 C CA . GLY A 1 73 ? -16.495 13.727 21.981 1.00 54.06 73 GLY A CA 1
ATOM 580 C C . GLY A 1 73 ? -16.630 14.151 20.514 1.00 54.06 73 GLY A C 1
ATOM 581 O O . GLY A 1 73 ? -15.984 15.110 20.108 1.00 54.06 73 GLY A O 1
ATOM 582 N N . GLY A 1 74 ? -17.509 13.526 19.723 1.00 51.31 74 GLY A N 1
ATOM 583 C CA . GLY A 1 74 ? -18.072 14.204 18.540 1.00 51.31 74 GLY A CA 1
ATOM 584 C C . GLY A 1 74 ? -17.472 13.868 17.173 1.00 51.31 74 GLY A C 1
ATOM 585 O O . GLY A 1 74 ? -17.745 14.576 16.209 1.00 51.31 74 GLY A O 1
ATOM 586 N N . MET A 1 75 ? -16.737 12.765 17.036 1.00 55.25 75 MET A N 1
ATOM 587 C CA . MET A 1 75 ? -16.380 12.223 15.722 1.00 55.25 75 MET A CA 1
ATOM 588 C C . MET A 1 75 ? -16.689 10.728 15.646 1.00 55.25 75 MET A C 1
ATOM 590 O O . MET A 1 75 ? -15.792 9.891 15.579 1.00 55.25 75 MET A O 1
ATOM 594 N N . ALA A 1 76 ? -17.983 10.395 15.582 1.00 60.94 76 ALA A N 1
ATOM 595 C CA . ALA A 1 76 ? -18.466 9.102 15.089 1.00 60.94 76 ALA A CA 1
ATOM 596 C C . ALA A 1 76 ? -18.199 8.979 13.572 1.00 60.94 76 ALA A C 1
ATOM 598 O O . ALA A 1 76 ? -19.109 8.831 12.759 1.00 60.94 76 ALA A O 1
ATOM 599 N N . LEU A 1 77 ? -16.936 9.140 13.174 1.00 64.62 77 LEU A N 1
ATOM 600 C CA . LEU A 1 77 ? -16.497 8.985 11.799 1.00 64.62 77 LEU A CA 1
ATOM 601 C C . LEU A 1 77 ? -16.532 7.497 11.441 1.00 64.62 77 LEU A C 1
ATOM 603 O O . LEU A 1 77 ? -16.087 6.679 12.257 1.00 64.62 77 LEU A O 1
ATOM 607 N N . PRO A 1 78 ? -16.997 7.145 10.230 1.00 68.81 78 PRO A N 1
ATOM 608 C CA . PRO A 1 78 ? -16.945 5.779 9.734 1.00 68.81 78 PRO A CA 1
ATOM 609 C C . PRO A 1 78 ? -15.551 5.166 9.898 1.00 68.81 78 PRO A C 1
ATOM 611 O O . PRO A 1 78 ? -14.528 5.833 9.709 1.00 68.81 78 PRO A O 1
ATOM 614 N N . LEU A 1 79 ? -15.510 3.885 10.257 1.00 70.25 79 LEU A N 1
ATOM 615 C CA . LEU A 1 79 ? -14.267 3.131 10.320 1.00 70.25 79 LEU A CA 1
ATOM 616 C C . LEU A 1 79 ? -13.776 2.851 8.894 1.00 70.25 79 LEU A C 1
ATOM 618 O O . LEU A 1 79 ? -14.498 2.264 8.093 1.00 70.25 79 LEU A O 1
ATOM 622 N N . SER A 1 80 ? -12.538 3.242 8.597 1.00 73.56 80 SER A N 1
ATOM 623 C CA . SER A 1 80 ? -11.826 2.835 7.385 1.00 73.56 80 SER A CA 1
ATOM 624 C C . SER A 1 80 ? -10.761 1.819 7.768 1.00 73.56 80 SER A C 1
ATOM 626 O O . SER A 1 80 ? -9.984 2.069 8.689 1.00 73.56 80 SER A O 1
ATOM 628 N N . ILE A 1 81 ? -10.709 0.694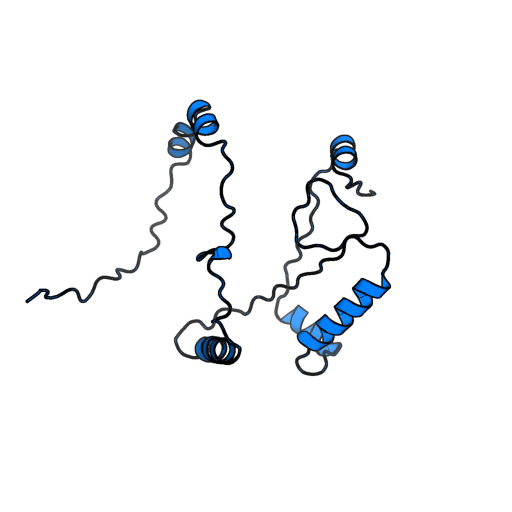 7.059 1.00 73.19 81 ILE A N 1
ATOM 629 C CA . ILE A 1 81 ? -9.715 -0.360 7.280 1.00 73.19 81 ILE A CA 1
ATOM 630 C C . ILE A 1 81 ? -8.752 -0.370 6.094 1.00 73.19 81 ILE A C 1
ATOM 632 O O . ILE A 1 81 ? -9.181 -0.426 4.943 1.00 73.19 81 ILE A O 1
ATOM 636 N N . TYR A 1 82 ? -7.453 -0.318 6.386 1.00 80.31 82 TYR A N 1
ATOM 637 C CA . TYR A 1 82 ? -6.384 -0.503 5.409 1.00 80.31 82 TYR A CA 1
ATOM 638 C C . TYR A 1 82 ? -5.661 -1.814 5.713 1.00 80.31 82 TYR A C 1
ATOM 640 O O . TYR A 1 82 ? -5.195 -2.018 6.830 1.00 80.31 82 TYR A O 1
ATOM 648 N N . VAL A 1 83 ? -5.570 -2.689 4.713 1.00 80.50 83 VAL A N 1
ATOM 649 C CA . VAL A 1 83 ? -4.860 -3.968 4.800 1.00 80.50 83 VAL A CA 1
ATOM 650 C C . VAL A 1 83 ? -3.741 -3.952 3.770 1.00 80.50 83 VAL A C 1
ATOM 652 O O . VAL A 1 83 ? -3.987 -3.721 2.587 1.00 80.50 83 VAL A O 1
ATOM 655 N N . HIS A 1 84 ? -2.513 -4.201 4.214 1.00 84.88 84 HIS A N 1
ATOM 656 C CA . HIS A 1 84 ? -1.356 -4.270 3.333 1.00 84.88 84 HIS A CA 1
ATOM 657 C C . HIS A 1 84 ? -1.037 -5.727 2.987 1.00 84.88 84 HIS A C 1
ATOM 659 O O . HIS A 1 84 ? -0.882 -6.545 3.883 1.00 84.88 84 HIS A O 1
ATOM 665 N N . ILE A 1 85 ? -0.924 -6.060 1.700 1.00 85.81 85 ILE A N 1
ATOM 666 C CA . ILE A 1 85 ? -0.493 -7.388 1.240 1.00 85.81 85 ILE A CA 1
ATOM 667 C C . ILE A 1 85 ? 0.850 -7.206 0.526 1.00 85.81 85 ILE A C 1
ATOM 669 O O . ILE A 1 85 ? 0.866 -6.716 -0.604 1.00 85.81 85 ILE A O 1
ATOM 673 N N . PRO A 1 86 ? 1.981 -7.562 1.159 1.00 89.19 86 PRO A N 1
ATOM 674 C CA . PRO A 1 86 ? 3.297 -7.191 0.654 1.00 89.19 86 PRO A CA 1
ATOM 675 C C . PRO A 1 86 ? 3.857 -8.175 -0.381 1.00 89.19 86 PRO A C 1
ATOM 677 O O . PRO A 1 86 ? 5.035 -8.092 -0.684 1.00 89.19 86 PRO A O 1
ATOM 680 N N . PHE A 1 87 ? 3.102 -9.129 -0.925 1.00 90.25 87 PHE A N 1
ATOM 681 C CA . PHE A 1 87 ? 3.681 -10.162 -1.798 1.00 90.25 87 PHE A CA 1
ATOM 682 C C . PHE A 1 87 ? 3.589 -9.791 -3.272 1.00 90.25 87 PHE A C 1
ATOM 684 O O . PHE A 1 87 ? 2.522 -9.441 -3.774 1.00 90.25 87 PHE A O 1
ATOM 691 N N . CYS A 1 88 ? 4.711 -9.902 -3.978 1.00 88.38 88 CYS A N 1
ATOM 692 C CA . CYS A 1 88 ? 4.762 -9.781 -5.430 1.00 88.38 88 CYS A CA 1
ATOM 693 C C . CYS A 1 88 ? 5.487 -10.996 -6.017 1.00 88.38 88 CYS A C 1
ATOM 695 O O . CYS A 1 88 ? 6.543 -11.384 -5.520 1.00 88.38 88 CYS A O 1
ATOM 697 N N . GLU A 1 89 ? 4.950 -11.558 -7.099 1.00 87.44 89 GLU A N 1
ATOM 698 C CA . GLU A 1 89 ? 5.564 -12.688 -7.815 1.00 87.44 89 GLU A CA 1
ATOM 699 C C . GLU A 1 89 ? 6.903 -12.287 -8.466 1.00 87.44 89 GLU A C 1
ATOM 701 O O . GLU A 1 89 ? 7.854 -13.068 -8.528 1.00 87.44 89 GLU A O 1
ATOM 706 N N . SER A 1 90 ? 6.999 -11.037 -8.925 1.00 87.62 90 SER A N 1
ATOM 707 C CA . SER A 1 90 ? 8.177 -10.481 -9.588 1.00 87.62 90 SER A CA 1
ATOM 708 C C . SER A 1 90 ? 8.458 -9.041 -9.154 1.00 87.62 90 SER A C 1
ATOM 710 O O . SER A 1 90 ? 7.595 -8.327 -8.637 1.00 87.62 90 SER A O 1
ATOM 712 N N . LEU A 1 91 ? 9.711 -8.619 -9.341 1.00 89.56 91 LEU A N 1
ATOM 713 C CA . LEU A 1 91 ? 10.162 -7.264 -9.043 1.00 89.56 91 LEU A CA 1
ATOM 714 C C . LEU A 1 91 ? 9.872 -6.328 -10.220 1.00 89.56 91 LEU A C 1
ATOM 716 O O . LEU A 1 91 ? 10.551 -6.414 -11.239 1.00 89.56 91 LEU A O 1
ATOM 720 N N . CYS A 1 92 ? 8.966 -5.369 -10.035 1.00 88.06 92 CYS A N 1
ATOM 721 C CA . CYS A 1 92 ? 8.864 -4.216 -10.931 1.00 88.06 92 CYS A CA 1
ATOM 722 C C . CYS A 1 92 ? 9.937 -3.171 -10.579 1.00 88.06 92 CYS A C 1
ATOM 724 O O . CYS A 1 92 ? 10.051 -2.782 -9.413 1.00 88.06 92 CYS A O 1
ATOM 726 N N . PHE A 1 93 ? 10.685 -2.671 -11.565 1.00 90.25 93 PHE A N 1
ATOM 727 C CA . PHE A 1 93 ? 11.893 -1.863 -11.316 1.00 90.25 93 PHE A CA 1
ATOM 728 C C . PHE A 1 93 ? 11.640 -0.468 -10.736 1.00 90.25 93 PHE A C 1
ATOM 730 O O . PHE A 1 93 ? 12.482 0.060 -10.020 1.00 90.25 93 PHE A O 1
ATOM 737 N N . TYR A 1 94 ? 10.468 0.113 -10.973 1.00 86.31 94 TYR A N 1
ATOM 738 C CA . TYR A 1 94 ? 10.087 1.409 -10.398 1.00 86.31 94 TYR A CA 1
ATOM 739 C C . TYR A 1 94 ? 9.491 1.285 -8.987 1.00 86.31 94 TYR A C 1
ATOM 741 O O . TYR A 1 94 ? 9.225 2.289 -8.324 1.00 86.31 94 TYR A O 1
ATOM 749 N N . CYS A 1 95 ? 9.175 0.068 -8.536 1.00 87.94 95 CYS A N 1
ATOM 750 C CA . CYS A 1 95 ? 8.363 -0.108 -7.344 1.00 87.94 95 CYS A CA 1
ATOM 751 C C . CYS A 1 95 ? 9.192 0.138 -6.077 1.00 87.94 95 CYS A C 1
ATOM 753 O O . CYS A 1 95 ? 10.075 -0.649 -5.739 1.00 87.94 95 CYS A O 1
ATOM 755 N N . ALA A 1 96 ? 8.826 1.172 -5.316 1.00 84.12 96 ALA A N 1
ATOM 756 C CA . ALA A 1 96 ? 9.402 1.506 -4.009 1.00 84.12 96 ALA A CA 1
ATOM 757 C C . ALA A 1 96 ? 8.478 1.150 -2.823 1.00 84.12 96 ALA A C 1
ATOM 759 O O . ALA A 1 96 ? 8.713 1.575 -1.696 1.00 84.12 96 ALA A O 1
ATOM 760 N N . CYS A 1 97 ? 7.408 0.384 -3.060 1.00 87.06 97 CYS A N 1
ATOM 761 C CA . CYS A 1 97 ? 6.497 -0.049 -1.999 1.00 87.06 97 CYS A CA 1
ATOM 762 C C . CYS A 1 97 ? 7.189 -1.001 -1.012 1.00 87.06 97 CYS A C 1
ATOM 764 O O . CYS A 1 97 ? 8.080 -1.758 -1.416 1.00 87.06 97 CYS A O 1
ATOM 766 N N . ASN A 1 98 ? 6.711 -1.013 0.240 1.00 86.38 98 ASN A N 1
ATOM 767 C CA . ASN A 1 98 ? 6.965 -2.116 1.166 1.00 86.38 98 ASN A CA 1
ATOM 768 C C . ASN A 1 98 ? 6.416 -3.398 0.522 1.00 86.38 98 ASN A C 1
ATOM 770 O O . ASN A 1 98 ? 5.242 -3.454 0.157 1.00 86.38 98 ASN A O 1
ATOM 774 N N . LYS A 1 99 ? 7.307 -4.349 0.240 1.00 90.56 99 LYS A N 1
ATOM 775 C CA . LYS A 1 99 ? 6.984 -5.592 -0.459 1.00 90.56 99 LYS A CA 1
ATOM 776 C C . LYS A 1 99 ? 8.065 -6.642 -0.245 1.00 90.56 99 LYS A C 1
ATOM 778 O O . LYS A 1 99 ? 9.213 -6.330 0.062 1.00 90.56 99 LYS A O 1
ATOM 783 N N . ILE A 1 100 ? 7.690 -7.878 -0.515 1.00 90.25 100 ILE A N 1
ATOM 784 C CA . ILE A 1 100 ? 8.479 -9.094 -0.493 1.00 90.25 100 ILE A CA 1
ATOM 785 C C . ILE A 1 100 ? 8.280 -9.749 -1.859 1.00 90.25 100 ILE A C 1
ATOM 787 O O . ILE A 1 100 ? 7.164 -10.124 -2.225 1.00 90.25 100 ILE A O 1
ATOM 791 N N . ILE A 1 101 ? 9.368 -9.879 -2.618 1.00 91.62 101 ILE A N 1
ATOM 792 C CA . ILE A 1 101 ? 9.344 -10.584 -3.901 1.00 91.62 101 ILE A CA 1
ATOM 793 C C . ILE A 1 101 ? 9.521 -12.073 -3.627 1.00 91.62 101 ILE A C 1
ATOM 795 O O . ILE A 1 101 ? 10.534 -12.482 -3.057 1.00 91.62 101 ILE A O 1
ATOM 799 N N . THR A 1 102 ? 8.536 -12.890 -3.988 1.00 89.25 102 THR A N 1
ATOM 800 C CA . THR A 1 102 ? 8.600 -14.330 -3.749 1.00 89.25 102 THR A CA 1
ATOM 801 C C . THR A 1 102 ? 7.684 -15.108 -4.685 1.00 89.25 102 THR A C 1
ATOM 803 O O . THR A 1 102 ? 6.572 -14.677 -4.961 1.00 89.25 102 THR A O 1
ATOM 806 N N . LYS A 1 103 ? 8.154 -16.282 -5.122 1.00 88.19 103 LYS A N 1
ATOM 807 C CA . LY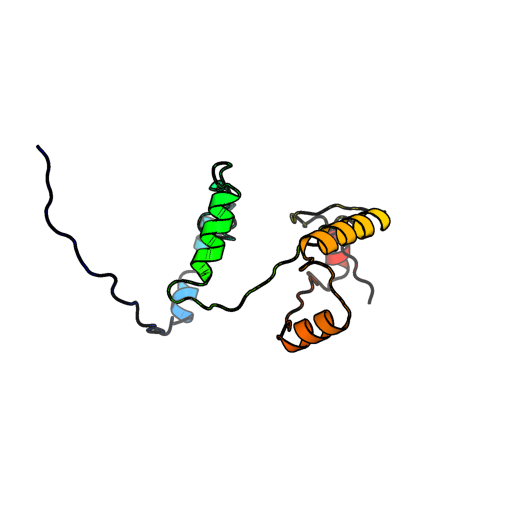S A 1 103 ? 7.358 -17.291 -5.844 1.00 88.19 103 LYS A CA 1
ATOM 808 C C . LYS A 1 103 ? 6.792 -18.371 -4.913 1.00 88.19 103 LYS A C 1
ATOM 810 O O . LYS A 1 103 ? 6.106 -19.288 -5.345 1.00 88.19 103 LYS A O 1
ATOM 815 N N . HIS A 1 104 ? 7.128 -18.283 -3.627 1.00 87.31 104 HIS A N 1
ATOM 816 C CA . HIS A 1 104 ? 6.747 -19.230 -2.587 1.00 87.31 104 HIS A CA 1
ATOM 817 C C . HIS A 1 104 ? 5.389 -18.838 -2.009 1.00 87.31 104 HIS A C 1
ATOM 819 O O . HIS A 1 104 ? 5.303 -18.053 -1.059 1.00 87.31 104 HIS A O 1
ATOM 825 N N . HIS A 1 105 ? 4.318 -19.345 -2.619 1.00 84.88 105 HIS A N 1
ATOM 826 C CA . HIS A 1 105 ? 2.934 -19.013 -2.257 1.00 84.88 105 HIS A CA 1
ATOM 827 C C . HIS A 1 105 ? 2.567 -19.499 -0.842 1.00 84.88 105 HIS A C 1
ATOM 829 O O . HIS A 1 105 ? 1.640 -18.991 -0.219 1.00 84.88 105 HIS A O 1
ATOM 835 N N . GLU A 1 106 ? 3.340 -20.417 -0.264 1.00 84.94 106 GLU A N 1
ATOM 836 C CA . GLU A 1 106 ? 3.222 -20.817 1.138 1.00 84.94 106 GLU A CA 1
ATOM 837 C C . GLU A 1 106 ? 3.504 -19.662 2.116 1.00 84.94 106 GLU A C 1
ATOM 839 O O . GLU A 1 106 ? 2.905 -19.600 3.190 1.00 84.94 106 GLU A O 1
ATOM 844 N N . ARG A 1 107 ? 4.354 -18.697 1.737 1.00 82.25 107 ARG A N 1
ATOM 845 C CA . ARG A 1 107 ? 4.676 -17.534 2.583 1.00 82.25 107 ARG A CA 1
ATOM 846 C C . ARG A 1 107 ? 3.524 -16.540 2.650 1.00 82.25 107 ARG A C 1
ATOM 848 O O . ARG A 1 107 ? 3.251 -15.983 3.714 1.00 82.25 107 ARG A O 1
ATOM 855 N N . SER A 1 108 ? 2.833 -16.328 1.529 1.00 80.75 108 SER A N 1
ATOM 856 C CA . SER A 1 108 ? 1.628 -15.499 1.510 1.00 80.75 108 SER A CA 1
ATOM 857 C C . SER A 1 108 ? 0.489 -16.183 2.263 1.00 80.75 108 SER A C 1
ATOM 859 O O . SER A 1 108 ? -0.208 -15.515 3.024 1.00 80.75 108 SER A O 1
ATOM 861 N N . ALA A 1 109 ? 0.354 -17.509 2.151 1.00 77.75 109 ALA A N 1
ATOM 862 C CA . ALA A 1 109 ? -0.610 -18.276 2.938 1.00 77.75 109 ALA A CA 1
ATOM 863 C C . ALA A 1 109 ? -0.364 -18.146 4.453 1.00 77.75 109 ALA A C 1
ATOM 865 O O . ALA A 1 109 ? -1.303 -17.913 5.217 1.00 77.75 109 ALA A O 1
ATOM 866 N N . GLU A 1 110 ? 0.892 -18.233 4.902 1.00 81.69 110 GLU A N 1
ATOM 867 C CA . GLU A 1 110 ? 1.226 -18.037 6.313 1.00 81.69 110 GLU A CA 1
ATOM 868 C C . GLU A 1 110 ? 0.923 -16.610 6.794 1.00 81.69 110 GLU A C 1
ATOM 870 O O . GLU A 1 110 ? 0.342 -16.440 7.868 1.00 81.69 110 GLU A O 1
ATOM 875 N N . TYR A 1 111 ? 1.250 -15.588 5.998 1.00 83.62 111 TYR A N 1
ATOM 876 C CA . TYR A 1 111 ? 0.908 -14.202 6.319 1.00 83.62 111 TYR A CA 1
ATOM 877 C C . TYR A 1 111 ? -0.599 -13.993 6.418 1.00 83.62 111 TYR A C 1
ATOM 879 O O . TYR A 1 111 ? -1.066 -13.411 7.390 1.00 83.62 111 TYR A O 1
ATOM 887 N N . LEU A 1 112 ? -1.371 -14.514 5.461 1.00 78.06 112 LEU A N 1
ATOM 888 C CA . LEU A 1 112 ? -2.830 -14.433 5.492 1.00 78.06 112 LEU A CA 1
ATOM 889 C C . LEU A 1 112 ? -3.411 -15.138 6.721 1.00 78.06 112 LEU A C 1
ATOM 891 O O . LEU A 1 112 ? -4.402 -14.666 7.264 1.00 78.06 112 LEU A O 1
ATOM 895 N N . ARG A 1 113 ? -2.771 -16.206 7.211 1.00 74.62 113 ARG A N 1
ATOM 896 C CA . ARG A 1 113 ? -3.143 -16.869 8.469 1.00 74.62 113 ARG A CA 1
ATOM 897 C C . ARG A 1 113 ? -2.848 -16.006 9.704 1.00 74.62 113 ARG A C 1
ATOM 899 O O . ARG A 1 113 ? -3.613 -16.041 10.665 1.00 74.62 113 ARG A O 1
ATOM 906 N N . TYR A 1 114 ? -1.745 -15.258 9.730 1.00 78.19 114 TYR A N 1
ATOM 907 C CA . TYR A 1 114 ? -1.487 -14.303 10.818 1.00 78.19 114 TYR A CA 1
ATOM 908 C C . TYR A 1 114 ? -2.419 -13.102 10.736 1.00 78.19 114 TYR A C 1
ATOM 910 O O . TYR A 1 114 ? -3.032 -12.755 11.738 1.00 78.19 114 TYR A O 1
ATOM 918 N N . LEU A 1 115 ? -2.616 -12.551 9.540 1.00 79.62 115 LEU A N 1
ATOM 919 C CA . LEU A 1 115 ? -3.572 -11.483 9.298 1.00 79.62 115 LEU A CA 1
ATOM 920 C C . LEU A 1 115 ? -4.979 -11.923 9.705 1.00 79.62 115 LEU A C 1
ATOM 922 O O . LEU A 1 115 ? -5.659 -11.167 10.377 1.00 79.62 115 LEU A O 1
ATOM 926 N N . SER A 1 116 ? -5.399 -13.155 9.392 1.00 69.50 116 SER A N 1
ATOM 927 C CA . SER A 1 116 ? -6.705 -13.678 9.809 1.00 69.50 116 SER A CA 1
ATOM 928 C C . SER A 1 116 ? -6.846 -13.799 11.323 1.00 69.50 116 SER A C 1
ATOM 930 O O . SER A 1 116 ? -7.966 -13.709 11.802 1.00 69.50 116 SER A O 1
ATOM 932 N N . LYS A 1 117 ? -5.741 -14.011 12.057 1.00 69.81 117 LYS A N 1
ATOM 933 C CA . LYS A 1 117 ? -5.699 -13.988 13.532 1.00 69.81 117 LYS A CA 1
ATOM 934 C C . LYS A 1 117 ? -5.682 -12.562 14.091 1.00 69.81 117 LYS A C 1
ATOM 936 O O . LYS A 1 117 ? -6.208 -12.334 15.170 1.00 69.81 117 LYS A O 1
ATOM 941 N N . GLU A 1 118 ? -5.057 -11.625 13.386 1.00 68.12 118 GLU A N 1
ATOM 942 C CA . GLU A 1 118 ? -4.925 -10.222 13.793 1.00 68.12 118 GLU A CA 1
ATOM 943 C C . GLU A 1 118 ? -6.217 -9.433 13.552 1.00 68.12 118 GLU A C 1
ATOM 945 O O . GLU A 1 118 ? -6.675 -8.700 14.425 1.00 68.12 118 GLU A O 1
ATOM 950 N N . ILE A 1 119 ? -6.856 -9.637 12.397 1.00 66.62 119 ILE A N 1
ATOM 951 C CA . ILE A 1 119 ? -8.180 -9.082 12.080 1.00 66.62 119 ILE A CA 1
ATOM 952 C C . ILE A 1 119 ? -9.304 -9.850 12.767 1.00 66.62 119 ILE A C 1
ATOM 954 O O . ILE A 1 119 ? -10.474 -9.533 12.550 1.00 66.62 119 ILE A O 1
ATOM 958 N N . ASP A 1 120 ? -8.964 -10.882 13.537 1.00 55.19 120 ASP A N 1
ATOM 959 C CA . ASP A 1 120 ? -9.932 -11.767 14.130 1.00 55.19 120 ASP A CA 1
ATOM 960 C C . ASP A 1 120 ? -10.737 -11.046 15.220 1.00 55.19 120 ASP A C 1
ATOM 962 O O . ASP A 1 120 ? -10.201 -10.753 16.290 1.00 55.19 120 ASP A O 1
ATOM 966 N N . PRO A 1 121 ? -12.052 -10.807 15.056 1.00 53.06 121 PRO A N 1
ATOM 967 C CA . PRO A 1 121 ? -12.859 -10.357 16.181 1.00 53.06 121 PRO A CA 1
ATOM 968 C C . PRO A 1 121 ? -13.045 -11.497 17.213 1.00 53.06 121 PRO A C 1
ATOM 970 O O . PRO A 1 121 ? -13.526 -11.232 18.321 1.00 53.06 121 PRO A O 1
ATOM 973 N N . ARG A 1 122 ? -12.714 -12.745 16.803 1.00 40.66 122 ARG A N 1
ATOM 974 C CA . ARG A 1 122 ? -12.260 -13.980 17.500 1.00 40.66 122 ARG A CA 1
ATOM 975 C C . ARG A 1 122 ? -12.626 -15.295 16.755 1.00 40.66 122 ARG A C 1
ATOM 977 O O . ARG A 1 122 ? -12.271 -16.362 17.236 1.00 40.66 122 ARG A O 1
ATOM 984 N N . THR A 1 123 ? -13.391 -15.242 15.660 1.00 50.88 123 THR A N 1
ATOM 985 C CA . THR A 1 123 ? -13.271 -16.095 14.444 1.00 50.88 123 THR A CA 1
ATOM 986 C C . THR A 1 123 ? -14.166 -15.473 13.356 1.00 50.88 123 THR A C 1
ATOM 988 O O . THR A 1 123 ? -15.368 -15.300 13.565 1.00 50.88 123 THR A O 1
ATOM 991 N N . VAL A 1 124 ? -13.637 -15.054 12.205 1.00 49.38 124 VAL A N 1
ATOM 992 C CA . VAL A 1 124 ? -14.468 -14.525 11.098 1.00 49.38 124 VAL A CA 1
ATOM 993 C C . VAL A 1 124 ? -15.173 -15.682 10.371 1.00 49.38 124 VAL A C 1
ATOM 995 O O . VAL A 1 124 ? -14.500 -16.587 9.888 1.00 49.38 124 VAL A O 1
ATOM 998 N N . ASP A 1 125 ? -16.510 -15.642 10.263 1.00 49.34 125 ASP A N 1
ATOM 999 C CA . ASP A 1 125 ? -17.330 -16.623 9.525 1.00 49.34 125 ASP A CA 1
ATOM 1000 C C . ASP A 1 125 ? -17.937 -16.051 8.222 1.00 49.34 125 ASP A C 1
ATOM 1002 O O . ASP A 1 125 ? -17.861 -14.850 7.927 1.00 49.34 125 ASP A O 1
ATOM 1006 N N . GLU A 1 126 ? -18.579 -16.921 7.437 1.00 51.62 126 GLU A N 1
ATOM 1007 C CA . GLU A 1 126 ? -19.178 -16.589 6.138 1.00 51.62 126 GLU A CA 1
ATOM 1008 C C . GLU A 1 126 ? -20.334 -15.567 6.225 1.00 51.62 126 GLU A C 1
ATOM 1010 O O . GLU A 1 126 ? -20.542 -14.767 5.307 1.00 51.62 126 GLU A O 1
ATOM 1015 N N . ASN A 1 127 ? -21.069 -15.530 7.340 1.00 53.72 127 ASN A N 1
ATOM 1016 C CA . ASN A 1 127 ? -22.145 -14.563 7.567 1.00 53.72 127 ASN A CA 1
ATOM 1017 C C . ASN A 1 127 ? -21.590 -13.164 7.855 1.00 53.72 127 ASN A C 1
ATOM 1019 O O . ASN A 1 127 ? -22.187 -12.160 7.457 1.00 53.72 127 ASN A O 1
ATOM 1023 N N . ARG A 1 128 ? -20.417 -13.077 8.488 1.00 51.38 128 ARG A N 1
ATOM 1024 C CA . ARG A 1 128 ? -19.752 -11.812 8.819 1.00 51.38 128 ARG A CA 1
ATOM 1025 C C . ARG A 1 128 ? -19.075 -11.170 7.608 1.00 51.38 128 ARG A C 1
ATOM 1027 O O . ARG A 1 128 ? -19.171 -9.954 7.458 1.00 51.38 128 ARG A O 1
ATOM 1034 N N . LEU A 1 129 ? -18.512 -11.962 6.690 1.00 55.16 129 LEU A N 1
ATOM 1035 C CA . LEU A 1 129 ? -18.051 -11.480 5.375 1.00 55.16 129 LEU A CA 1
ATOM 1036 C C . LEU A 1 129 ? -19.209 -10.916 4.536 1.00 55.16 129 LEU A C 1
ATOM 1038 O O . LEU A 1 129 ? -19.101 -9.822 3.979 1.00 55.16 129 LEU A O 1
ATOM 1042 N N . LYS A 1 130 ? -20.360 -11.602 4.523 1.00 58.25 130 LYS A N 1
ATOM 1043 C CA . LYS A 1 130 ? -21.590 -11.103 3.879 1.00 58.25 130 LYS A CA 1
ATOM 1044 C C . LYS A 1 130 ? -22.125 -9.829 4.553 1.00 58.25 130 LYS A C 1
ATOM 1046 O O . LYS A 1 130 ? -22.697 -8.972 3.881 1.00 58.25 130 LYS A O 1
ATOM 1051 N N . HIS A 1 131 ? -21.902 -9.658 5.858 1.00 55.00 131 HIS A N 1
ATOM 1052 C CA . HIS A 1 131 ? -22.267 -8.446 6.597 1.00 55.00 131 HIS A CA 1
ATOM 1053 C C . HIS A 1 131 ? -21.325 -7.264 6.311 1.00 55.00 131 HIS A C 1
ATOM 1055 O O . HIS A 1 131 ? -21.799 -6.153 6.117 1.00 55.00 131 HIS A O 1
ATOM 1061 N N . ILE A 1 132 ? -20.015 -7.495 6.200 1.00 57.53 132 ILE A N 1
ATOM 1062 C CA . ILE A 1 132 ? -19.006 -6.502 5.781 1.00 57.53 132 ILE A CA 1
ATOM 1063 C C . ILE A 1 132 ? -19.292 -6.005 4.355 1.00 57.53 132 ILE A C 1
ATOM 1065 O O . ILE A 1 132 ? -19.278 -4.800 4.102 1.00 57.53 132 ILE A O 1
ATOM 1069 N N . ALA A 1 133 ? -19.660 -6.909 3.444 1.00 56.12 133 ALA A N 1
ATOM 1070 C CA . ALA A 1 133 ? -20.143 -6.539 2.114 1.00 56.12 133 ALA A CA 1
ATOM 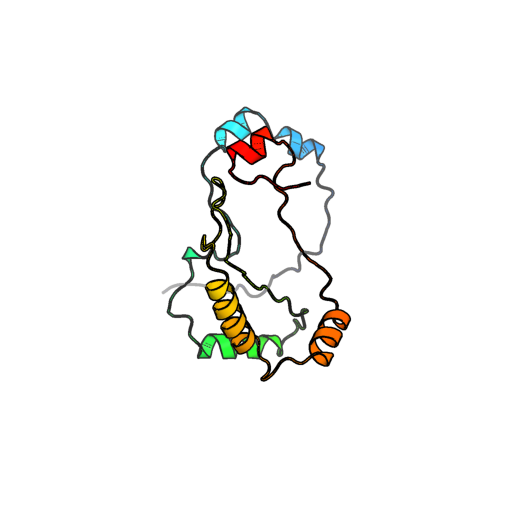1071 C C . ALA A 1 133 ? -21.420 -5.668 2.178 1.00 56.12 133 ALA A C 1
ATOM 1073 O O . ALA A 1 133 ? -21.532 -4.685 1.448 1.00 56.12 133 ALA A O 1
ATOM 1074 N N . LYS A 1 134 ? -22.349 -5.958 3.104 1.00 55.00 134 LYS A N 1
ATOM 1075 C CA . LYS A 1 134 ? -23.535 -5.118 3.386 1.00 55.00 134 LYS A CA 1
ATOM 1076 C C . LYS A 1 134 ? -23.215 -3.780 4.070 1.00 55.00 134 LYS A C 1
ATOM 1078 O O . LYS A 1 134 ? -23.969 -2.831 3.889 1.00 55.00 134 LYS A O 1
ATOM 1083 N N . LEU A 1 135 ? -22.120 -3.693 4.830 1.00 50.84 135 LEU A N 1
ATOM 1084 C CA . LEU A 1 135 ? -21.631 -2.476 5.498 1.00 50.84 135 LEU A CA 1
ATOM 1085 C C . LEU A 1 135 ? -20.938 -1.498 4.533 1.00 50.84 135 LEU A C 1
ATOM 1087 O O . LEU A 1 135 ? -20.579 -0.395 4.940 1.00 50.84 135 LEU A O 1
ATOM 1091 N N . GLY A 1 136 ? -20.782 -1.868 3.257 1.00 49.22 136 GLY A N 1
ATOM 1092 C CA . GLY A 1 136 ? -20.376 -0.940 2.205 1.00 49.22 136 GLY A CA 1
ATOM 1093 C C . GLY A 1 136 ? -18.878 -0.900 1.914 1.00 49.22 136 GLY A C 1
ATOM 1094 O O . GLY A 1 136 ? -18.405 0.121 1.419 1.00 49.22 136 GLY A O 1
ATOM 1095 N N . PHE A 1 137 ? -18.127 -1.984 2.159 1.00 49.00 137 PHE A N 1
ATOM 1096 C CA . PHE A 1 137 ? -16.808 -2.156 1.532 1.00 49.00 137 PHE A CA 1
ATOM 1097 C C . PHE A 1 137 ? -16.995 -2.186 0.009 1.00 49.00 137 PHE A C 1
ATOM 1099 O O . PHE A 1 137 ? -17.359 -3.203 -0.572 1.00 49.00 137 PHE A O 1
ATOM 1106 N N . ASN A 1 138 ? -16.814 -1.034 -0.629 1.00 57.09 138 ASN A N 1
ATOM 1107 C CA . ASN A 1 138 ? -17.230 -0.765 -2.007 1.00 57.09 138 ASN A CA 1
ATOM 1108 C C . ASN A 1 138 ? -16.078 -0.267 -2.889 1.00 57.09 138 ASN A C 1
ATOM 1110 O O . ASN A 1 138 ? -16.303 0.143 -4.028 1.00 57.09 138 ASN A O 1
ATOM 1114 N N . ARG A 1 139 ? -14.846 -0.270 -2.365 1.00 53.72 139 ARG A N 1
ATOM 1115 C CA . ARG A 1 139 ? -13.679 0.268 -3.056 1.00 53.72 139 ARG A CA 1
ATOM 1116 C C . ARG A 1 139 ? -12.548 -0.743 -3.077 1.00 53.72 139 ARG A C 1
ATOM 1118 O O . ARG A 1 139 ? -11.965 -1.072 -2.049 1.00 53.72 139 ARG A O 1
ATOM 1125 N N . LEU A 1 140 ? -12.217 -1.159 -4.289 1.00 50.50 140 LEU A N 1
ATOM 1126 C CA . LEU A 1 140 ? -11.032 -1.925 -4.617 1.00 50.50 140 LEU A CA 1
ATOM 1127 C C . LEU A 1 140 ? -10.156 -1.056 -5.519 1.00 50.50 140 LEU A C 1
ATOM 1129 O O . LEU A 1 140 ? -10.666 -0.381 -6.412 1.00 50.50 140 LEU A O 1
ATOM 1133 N N . SER A 1 141 ? -8.855 -1.024 -5.248 1.00 57.81 141 SER A N 1
ATOM 1134 C CA . SER A 1 141 ? -7.885 -0.277 -6.047 1.00 57.81 141 SER A CA 1
ATOM 1135 C C . SER A 1 141 ? -6.917 -1.262 -6.683 1.00 57.81 141 SER A C 1
ATOM 1137 O O . SER A 1 141 ? -6.308 -2.066 -5.977 1.00 57.81 141 SER A O 1
ATOM 1139 N N . PHE A 1 142 ? -6.779 -1.197 -8.004 1.00 59.78 142 PHE A N 1
ATOM 1140 C CA . PHE A 1 142 ? -5.844 -2.016 -8.765 1.00 59.78 142 PHE A CA 1
ATOM 1141 C C . PHE A 1 142 ? -4.810 -1.128 -9.443 1.00 59.78 142 PHE A C 1
ATOM 1143 O O . PHE A 1 142 ? -5.142 -0.130 -10.082 1.00 59.78 142 PHE A O 1
ATOM 1150 N N . GLY A 1 143 ? -3.539 -1.506 -9.327 1.00 67.12 143 GLY A N 1
ATOM 1151 C CA . GLY A 1 143 ? -2.484 -0.871 -10.103 1.00 67.12 143 GLY A CA 1
ATOM 1152 C C . GLY A 1 143 ? -2.472 -1.426 -11.525 1.00 67.12 143 GLY A C 1
ATOM 1153 O O . GLY A 1 143 ? -2.209 -2.609 -11.696 1.00 67.12 143 GLY A O 1
ATOM 1154 N N . VAL A 1 144 ? -2.678 -0.577 -12.528 1.00 71.38 144 VAL A N 1
ATOM 1155 C CA . VAL A 1 144 ? -2.426 -0.918 -13.943 1.00 71.38 144 VAL A CA 1
ATOM 1156 C C . VAL A 1 144 ? -1.065 -0.384 -14.385 1.00 71.38 144 VAL A C 1
ATOM 1158 O O . VAL A 1 144 ? -0.265 -1.119 -14.947 1.00 71.38 144 VAL A O 1
ATOM 1161 N N . GLN A 1 145 ? -0.738 0.849 -13.981 1.00 78.69 145 GLN A N 1
ATOM 1162 C CA . GLN A 1 145 ? 0.498 1.581 -14.301 1.00 78.69 145 GLN A CA 1
ATOM 1163 C C . GLN A 1 145 ? 0.582 2.046 -15.754 1.00 78.69 145 GLN A C 1
ATOM 1165 O O . GLN A 1 145 ? 0.534 3.249 -15.969 1.00 78.69 145 GLN A O 1
ATOM 1170 N N . ASP A 1 146 ? 0.677 1.123 -16.714 1.00 82.81 146 ASP A N 1
ATOM 1171 C CA . ASP A 1 146 ? 0.781 1.438 -18.143 1.00 82.81 146 ASP A CA 1
ATOM 1172 C C . ASP A 1 146 ? 0.281 0.267 -19.010 1.00 82.81 146 ASP A C 1
ATOM 1174 O O . ASP A 1 146 ? 0.357 -0.896 -18.600 1.00 82.81 146 ASP A O 1
ATOM 1178 N N . PHE A 1 147 ? -0.224 0.570 -20.205 1.00 82.62 147 PHE A N 1
ATOM 1179 C CA . PHE A 1 147 ? -0.684 -0.402 -21.202 1.00 82.62 147 PHE A CA 1
ATOM 1180 C C . PHE A 1 147 ? 0.311 -0.594 -22.359 1.00 82.62 147 PHE A C 1
ATOM 1182 O O . PHE A 1 147 ? 0.161 -1.556 -23.109 1.00 82.62 147 PHE A O 1
ATOM 1189 N N . ASP A 1 148 ? 1.311 0.281 -22.510 1.00 87.25 148 ASP A N 1
ATOM 1190 C CA . ASP A 1 148 ? 2.333 0.172 -23.552 1.00 87.25 148 ASP A CA 1
ATOM 1191 C C . ASP A 1 148 ? 3.238 -1.056 -23.297 1.00 87.25 148 ASP A C 1
ATOM 1193 O O . ASP A 1 148 ? 3.891 -1.135 -22.246 1.00 87.25 148 ASP A O 1
ATOM 1197 N N . PRO A 1 149 ? 3.313 -2.024 -24.234 1.00 85.56 149 PRO A N 1
ATOM 1198 C CA . PRO A 1 149 ? 4.140 -3.220 -24.083 1.00 85.56 149 PRO A CA 1
ATOM 1199 C C . PRO A 1 149 ? 5.633 -2.931 -23.885 1.00 85.56 149 PRO A C 1
ATOM 1201 O O . PRO A 1 149 ? 6.298 -3.646 -23.130 1.00 85.56 149 PRO A O 1
ATOM 1204 N N . GLU A 1 150 ? 6.166 -1.887 -24.523 1.00 90.19 150 GLU A N 1
ATOM 1205 C CA . GLU A 1 150 ? 7.574 -1.508 -24.393 1.00 90.19 150 GLU A CA 1
ATOM 1206 C C . GLU A 1 150 ? 7.843 -0.924 -23.004 1.00 90.19 150 GLU A C 1
ATOM 1208 O O . GLU A 1 150 ? 8.821 -1.303 -22.352 1.00 90.19 150 GLU A O 1
ATOM 1213 N N . VAL A 1 151 ? 6.929 -0.091 -22.489 1.00 84.69 151 VAL A N 1
ATOM 1214 C CA . VAL A 1 151 ? 7.005 0.421 -21.112 1.00 84.69 151 VAL A CA 1
ATOM 1215 C C . VAL A 1 151 ? 6.902 -0.731 -20.118 1.00 84.69 151 VAL A C 1
ATOM 1217 O O . VAL A 1 151 ? 7.758 -0.859 -19.244 1.00 84.69 151 VAL A O 1
ATOM 1220 N N . GLN A 1 152 ? 5.916 -1.620 -20.269 1.00 83.81 152 GLN A N 1
ATOM 1221 C CA . GLN A 1 152 ? 5.726 -2.783 -19.396 1.00 83.81 152 GLN A CA 1
ATOM 1222 C C . GLN A 1 152 ? 6.959 -3.687 -19.343 1.00 83.81 152 GLN A C 1
ATOM 1224 O O . GLN A 1 152 ? 7.345 -4.156 -18.265 1.00 83.81 152 GLN A O 1
ATOM 1229 N N . LYS A 1 153 ? 7.601 -3.916 -20.491 1.00 87.75 153 LYS A N 1
ATOM 1230 C CA . LYS A 1 153 ? 8.852 -4.668 -20.576 1.00 87.75 153 LYS A CA 1
ATOM 1231 C C . LYS A 1 153 ? 9.989 -3.930 -19.871 1.00 87.75 153 LYS A C 1
ATOM 1233 O O . LYS A 1 153 ? 10.689 -4.546 -19.068 1.00 87.75 153 LYS A O 1
ATOM 1238 N N . ALA A 1 154 ? 10.132 -2.624 -20.103 1.00 88.38 154 ALA A N 1
ATOM 1239 C CA . ALA A 1 154 ? 11.154 -1.795 -19.465 1.00 88.38 154 ALA A CA 1
ATOM 1240 C C . ALA A 1 154 ? 11.007 -1.745 -17.935 1.00 88.38 154 ALA A C 1
ATOM 1242 O O . ALA A 1 154 ? 12.004 -1.745 -17.218 1.00 88.38 154 ALA A O 1
ATOM 1243 N N . VAL A 1 155 ? 9.773 -1.758 -17.421 1.00 86.31 155 VAL A N 1
ATOM 1244 C CA . VAL A 1 155 ? 9.497 -1.724 -15.979 1.00 86.31 155 VAL A CA 1
ATOM 1245 C C . VAL A 1 155 ? 9.378 -3.097 -15.312 1.00 86.31 155 VAL A C 1
ATOM 1247 O O . VAL A 1 155 ? 9.150 -3.170 -14.099 1.00 86.31 155 VAL A O 1
ATOM 1250 N N . HIS A 1 156 ? 9.532 -4.177 -16.081 1.00 87.69 156 HIS A N 1
ATOM 1251 C CA . HIS A 1 156 ? 9.353 -5.561 -15.637 1.00 87.69 156 HIS A CA 1
ATOM 1252 C C . HIS A 1 156 ? 7.961 -5.819 -15.021 1.00 87.69 156 HIS A C 1
ATOM 1254 O O . HIS A 1 156 ? 7.809 -6.428 -13.961 1.00 87.69 156 HIS A O 1
ATOM 1260 N N . ARG A 1 157 ? 6.922 -5.325 -15.703 1.00 83.56 157 ARG A N 1
ATOM 1261 C CA . ARG A 1 157 ? 5.506 -5.489 -15.343 1.00 83.56 157 ARG A CA 1
ATOM 1262 C C . ARG A 1 157 ? 4.660 -5.794 -16.580 1.00 83.56 157 ARG A C 1
ATOM 1264 O O . ARG A 1 157 ? 3.764 -5.032 -16.934 1.00 83.56 157 ARG A O 1
ATOM 1271 N N . VAL A 1 158 ? 4.954 -6.917 -17.230 1.00 83.38 158 VAL A N 1
ATOM 1272 C CA . VAL A 1 158 ? 4.140 -7.419 -18.345 1.00 83.38 158 VAL A CA 1
ATOM 1273 C C . VAL A 1 158 ? 2.821 -7.948 -17.793 1.00 83.38 158 VAL A C 1
ATOM 1275 O O . VAL A 1 158 ? 2.814 -8.866 -16.972 1.00 83.38 158 VAL A O 1
ATOM 1278 N N . GLN A 1 159 ? 1.717 -7.339 -18.217 1.00 71.75 159 GLN A N 1
ATOM 1279 C CA . GLN A 1 159 ? 0.367 -7.754 -17.850 1.00 71.75 159 GLN A CA 1
ATOM 1280 C C . GLN A 1 159 ? -0.229 -8.551 -19.015 1.00 71.75 159 GLN A C 1
ATOM 1282 O O . GLN A 1 159 ? -0.373 -7.992 -20.102 1.00 71.75 159 GLN A O 1
ATOM 1287 N N . PRO A 1 160 ? -0.527 -9.851 -18.836 1.00 67.62 160 PRO A N 1
ATOM 1288 C CA . PRO A 1 160 ? -1.190 -10.629 -19.874 1.00 67.62 160 PRO A CA 1
ATOM 1289 C C . PRO A 1 160 ? -2.592 -10.062 -20.140 1.00 67.62 160 PRO A C 1
ATOM 1291 O O . PRO A 1 160 ? -3.258 -9.607 -19.207 1.00 67.62 160 PRO A O 1
ATOM 1294 N N . ALA A 1 161 ? -2.988 -10.063 -21.415 1.00 56.66 161 ALA A N 1
ATOM 1295 C CA . ALA A 1 161 ? -4.308 -9.632 -21.874 1.00 56.66 161 ALA A CA 1
ATOM 1296 C C . ALA A 1 161 ? -5.404 -10.646 -21.520 1.00 56.66 161 ALA A C 1
ATOM 1298 O O . ALA A 1 161 ? -5.094 -11.861 -21.488 1.00 56.66 161 ALA A O 1
#

pLDDT: mean 70.38, std 19.32, range [26.94, 92.19]

Foldseek 3Di:
DDDDDDDDDDPPDPDPPPPPPPVVVVVVCPDPVNCVVPVDDDDDPPDVVDPVPDDPVCDPVNVVVVVVCCVPDDPPDDDDDDDDQQEDCDAFQPDPDNHDHDPPVVVSVVVVVVVQVVPPPPHDDPVNVVVVVVVCPPDDDDDPPDDDQVVCVVRVNDDDD